Protein AF-A0A374T141-F1 (afdb_monomer_lite)

Secondary structure (DSSP, 8-state):
---------------------PPPPPPPPPPPPPPPPTT---TTTS-----TTTT-PPP---SS-S-TT-

Sequence (70 aa):
MQGAMQMKDEIKTSAPATDAAPAAPKPAPKPAPKPRDPYIRAENEDDDGYDPYSDRRPEREPLFEADPWR

Structure (mmCIF, N/CA/C/O backbone):
data_AF-A0A374T141-F1
#
_entry.id   AF-A0A374T141-F1
#
loop_
_atom_site.group_PDB
_atom_site.id
_atom_site.type_symbol
_atom_site.label_atom_id
_atom_site.label_alt_id
_atom_site.label_comp_id
_atom_site.label_asym_id
_atom_site.label_entity_id
_atom_site.label_seq_id
_atom_site.pdbx_PDB_ins_code
_atom_site.Cartn_x
_atom_site.Cartn_y
_atom_site.Cartn_z
_atom_site.occupancy
_atom_site.B_iso_or_equiv
_atom_site.auth_seq_id
_atom_site.auth_comp_id
_atom_site.auth_asym_id
_atom_site.auth_atom_id
_atom_site.pdbx_PDB_model_num
ATOM 1 N N . MET A 1 1 ? -17.141 24.792 -39.540 1.00 54.56 1 MET A N 1
ATOM 2 C CA . MET A 1 1 ? -16.626 25.339 -38.267 1.00 54.56 1 MET A CA 1
ATOM 3 C C . MET A 1 1 ? -15.271 24.701 -38.008 1.00 54.56 1 MET A C 1
ATOM 5 O O . MET A 1 1 ? -15.221 23.526 -37.683 1.00 54.56 1 MET A O 1
ATOM 9 N N . GLN A 1 2 ? -14.186 25.423 -38.283 1.00 47.94 2 GLN A N 1
ATOM 10 C CA . GLN A 1 2 ? -12.814 24.972 -38.029 1.00 47.94 2 GLN A CA 1
ATOM 11 C C . GLN A 1 2 ? -12.426 25.444 -36.623 1.00 47.94 2 GLN A C 1
ATOM 13 O O . GLN A 1 2 ? -12.465 26.642 -36.357 1.00 47.94 2 GLN A O 1
ATOM 18 N N . GLY A 1 3 ? -12.118 24.516 -35.718 1.00 48.03 3 GLY A N 1
ATOM 19 C CA . GLY A 1 3 ? -11.621 24.827 -34.377 1.00 48.03 3 GLY A CA 1
ATOM 20 C C . GLY A 1 3 ? -10.106 24.678 -34.341 1.00 48.03 3 GLY A C 1
ATOM 21 O O . GLY A 1 3 ? -9.605 23.558 -34.339 1.00 48.03 3 GLY A O 1
ATOM 22 N N . ALA A 1 4 ? -9.379 25.795 -34.343 1.00 55.00 4 ALA A N 1
ATOM 23 C CA . ALA A 1 4 ? -7.938 25.814 -34.126 1.00 55.00 4 ALA A CA 1
ATOM 24 C C . ALA A 1 4 ? -7.645 25.684 -32.620 1.00 55.00 4 ALA A C 1
ATOM 26 O O . ALA A 1 4 ? -8.041 26.539 -31.827 1.00 55.00 4 ALA A O 1
ATOM 27 N N . MET A 1 5 ? -6.961 24.609 -32.221 1.00 58.09 5 MET A N 1
ATOM 28 C CA . MET A 1 5 ? -6.393 24.465 -30.879 1.00 58.09 5 MET A CA 1
ATOM 29 C C . MET A 1 5 ? -5.186 25.397 -30.753 1.00 58.09 5 MET A C 1
ATOM 31 O O . MET A 1 5 ? -4.145 25.171 -31.363 1.00 58.09 5 MET A O 1
ATOM 35 N N . GLN A 1 6 ? -5.358 26.469 -29.979 1.00 53.56 6 GLN A N 1
ATOM 36 C CA . GLN A 1 6 ? -4.301 27.418 -29.643 1.00 53.56 6 GLN A CA 1
ATOM 37 C C . GLN A 1 6 ? -3.433 26.860 -28.512 1.00 53.56 6 GLN A C 1
ATOM 39 O O . GLN A 1 6 ? -3.933 26.520 -27.438 1.00 53.56 6 GLN A O 1
ATOM 44 N N . MET A 1 7 ? -2.131 26.791 -28.768 1.00 58.44 7 MET A N 1
ATOM 45 C CA . MET A 1 7 ? -1.088 26.450 -27.807 1.00 58.44 7 MET A CA 1
ATOM 46 C C . MET A 1 7 ? -0.678 27.753 -27.116 1.00 58.44 7 MET A C 1
ATOM 48 O O . MET A 1 7 ? -0.383 28.741 -27.783 1.00 58.44 7 MET A O 1
ATOM 52 N N . LYS A 1 8 ? -0.760 27.792 -25.785 1.00 49.44 8 LYS A N 1
ATOM 53 C CA . LYS A 1 8 ? -0.405 28.963 -24.978 1.00 49.44 8 LYS A CA 1
ATOM 54 C C . LYS A 1 8 ? 1.093 28.922 -24.700 1.00 49.44 8 LYS A C 1
ATOM 56 O O . LYS A 1 8 ? 1.535 28.170 -23.836 1.00 49.44 8 LYS A O 1
ATOM 61 N N . ASP A 1 9 ? 1.840 29.729 -25.439 1.00 58.94 9 ASP A N 1
ATOM 62 C CA . ASP A 1 9 ? 3.239 30.022 -25.159 1.00 58.94 9 ASP A CA 1
ATOM 63 C C . ASP A 1 9 ? 3.322 31.031 -24.015 1.00 58.94 9 ASP A C 1
ATOM 65 O O . ASP A 1 9 ? 3.195 32.239 -24.208 1.00 58.94 9 ASP A O 1
ATOM 69 N N . GLU A 1 10 ? 3.534 30.536 -22.802 1.00 58.97 10 GLU A N 1
ATOM 70 C CA . GLU A 1 10 ? 3.870 31.377 -21.659 1.00 58.97 10 GLU A CA 1
ATOM 71 C C . GLU A 1 10 ? 4.963 30.701 -20.832 1.00 58.97 10 GLU A C 1
ATOM 73 O O . GLU A 1 10 ? 4.681 30.019 -19.852 1.00 58.97 10 GLU A O 1
ATOM 78 N N . ILE A 1 11 ? 6.231 30.945 -21.176 1.00 59.03 11 ILE A N 1
ATOM 79 C CA . ILE A 1 11 ? 7.239 31.149 -20.132 1.00 59.03 11 ILE A CA 1
ATOM 80 C C . ILE A 1 11 ? 8.017 32.438 -20.393 1.00 59.03 11 ILE A C 1
ATOM 82 O O . ILE A 1 11 ? 8.582 32.700 -21.451 1.00 59.03 11 ILE A O 1
ATOM 86 N N . LYS A 1 12 ? 7.930 33.271 -19.368 1.00 42.66 12 LYS A N 1
ATOM 87 C CA . LYS A 1 12 ? 8.287 34.673 -19.245 1.00 42.66 12 LYS A CA 1
ATOM 88 C C . LYS A 1 12 ? 9.801 34.844 -19.091 1.00 42.66 12 LYS A C 1
ATOM 90 O O . LYS A 1 12 ? 10.428 34.112 -18.337 1.00 42.66 12 LYS A O 1
ATOM 95 N N . THR A 1 13 ? 10.332 35.854 -19.783 1.00 50.81 13 THR A N 1
ATOM 96 C CA . THR A 1 13 ? 11.481 36.708 -19.431 1.00 50.81 13 THR A CA 1
ATOM 97 C C . THR A 1 13 ? 12.256 36.337 -18.163 1.00 50.81 13 THR A C 1
ATOM 99 O O . THR A 1 13 ? 11.722 36.464 -17.065 1.00 50.81 13 THR A O 1
ATOM 102 N N . SER A 1 14 ? 13.563 36.098 -18.309 1.00 45.06 14 SER A N 1
ATOM 103 C CA . SER A 1 14 ? 14.574 36.979 -17.701 1.00 45.06 14 SER A CA 1
ATOM 104 C C . SER A 1 14 ? 15.956 36.704 -18.294 1.00 45.06 14 SER A C 1
ATOM 106 O O . SER A 1 14 ? 16.503 35.616 -18.139 1.00 45.06 14 SER A O 1
ATOM 108 N N . ALA A 1 15 ? 16.547 37.708 -18.940 1.00 50.62 15 ALA A N 1
ATOM 109 C CA . ALA A 1 15 ? 17.994 37.754 -19.121 1.00 50.62 15 ALA A CA 1
ATOM 110 C C . ALA A 1 15 ? 18.664 38.054 -17.768 1.00 50.62 15 ALA A C 1
ATOM 112 O O . ALA A 1 15 ? 18.065 38.724 -16.921 1.00 50.62 15 ALA A O 1
ATOM 113 N N . PRO A 1 16 ? 19.933 37.665 -17.606 1.00 45.44 16 PRO A N 1
ATOM 114 C CA . PRO A 1 16 ? 20.894 38.585 -17.028 1.00 45.44 16 PRO A CA 1
ATOM 115 C C . PRO A 1 16 ? 22.016 38.846 -18.033 1.00 45.44 16 PRO A C 1
ATOM 117 O O . PRO A 1 16 ? 22.647 37.928 -18.555 1.00 45.44 16 PRO A O 1
ATOM 120 N N . ALA A 1 17 ? 22.265 40.125 -18.303 1.00 50.84 17 ALA A N 1
ATOM 121 C CA . ALA A 1 17 ? 23.542 40.553 -18.842 1.00 50.84 17 ALA A CA 1
ATOM 122 C C . ALA A 1 17 ? 24.604 40.303 -17.760 1.00 50.84 17 ALA A C 1
ATOM 124 O O . ALA A 1 17 ? 24.569 40.931 -16.702 1.00 50.84 17 ALA A O 1
ATOM 125 N N . THR A 1 18 ? 25.527 39.378 -18.019 1.00 41.94 18 THR A N 1
ATOM 126 C CA . THR A 1 18 ? 26.750 39.209 -17.235 1.00 41.94 18 THR A CA 1
ATOM 127 C C . THR A 1 18 ? 27.944 39.305 -18.173 1.00 41.94 18 THR A C 1
ATOM 129 O O . THR A 1 18 ? 28.067 38.575 -19.153 1.00 41.94 18 THR A O 1
ATOM 132 N N . ASP A 1 19 ? 28.751 40.298 -17.826 1.00 45.47 19 ASP A N 1
ATOM 133 C CA . ASP A 1 19 ? 30.123 40.608 -18.190 1.00 45.47 19 ASP A CA 1
ATOM 134 C C . ASP A 1 19 ? 31.019 39.376 -18.445 1.00 45.47 19 ASP A C 1
ATOM 136 O O . ASP A 1 19 ? 30.823 38.302 -17.874 1.00 45.47 19 ASP A O 1
ATOM 140 N N . ALA A 1 20 ? 31.993 39.536 -19.341 1.00 55.12 20 ALA A N 1
ATOM 141 C CA . ALA A 1 20 ? 32.819 38.472 -19.903 1.00 55.12 20 ALA A CA 1
ATOM 142 C C . ALA A 1 20 ? 33.518 37.585 -18.846 1.00 55.12 20 ALA A C 1
ATOM 144 O O . ALA A 1 20 ? 34.378 38.041 -18.098 1.00 55.12 20 ALA A O 1
ATOM 145 N N . ALA A 1 21 ? 33.229 36.279 -18.872 1.00 59.41 21 ALA A N 1
ATOM 146 C CA . ALA A 1 21 ? 33.972 35.239 -18.156 1.00 59.41 21 ALA A CA 1
ATOM 147 C C . ALA A 1 21 ? 34.699 34.316 -19.162 1.00 59.41 21 ALA A C 1
ATOM 149 O O . ALA A 1 21 ? 34.166 34.069 -20.250 1.00 59.41 21 ALA A O 1
ATOM 150 N N . PRO A 1 22 ? 35.904 33.795 -18.848 1.00 52.53 22 PRO A N 1
ATOM 151 C CA . PRO A 1 22 ? 36.649 32.939 -19.766 1.00 52.53 22 PRO A CA 1
ATOM 152 C C . PRO A 1 22 ? 35.874 31.642 -20.026 1.00 52.53 22 PRO A C 1
ATOM 154 O O . PRO A 1 22 ? 35.312 31.043 -19.110 1.00 52.53 22 PRO A O 1
ATOM 157 N N . ALA A 1 23 ? 35.840 31.218 -21.290 1.00 63.97 23 ALA A N 1
ATOM 158 C CA . ALA A 1 23 ? 35.116 30.033 -21.728 1.00 63.97 23 ALA A CA 1
ATOM 159 C C . ALA A 1 23 ? 35.506 28.797 -20.899 1.00 63.97 23 ALA A C 1
ATOM 161 O O . ALA A 1 23 ? 36.661 28.366 -20.910 1.00 63.97 23 ALA A O 1
ATOM 162 N N . ALA A 1 24 ? 34.530 28.210 -20.202 1.00 71.12 24 ALA A N 1
ATOM 163 C CA . ALA A 1 24 ? 34.696 26.918 -19.551 1.00 71.12 24 ALA A CA 1
ATOM 164 C C . ALA A 1 24 ? 35.039 25.841 -20.604 1.00 71.12 24 ALA A C 1
ATOM 166 O O . ALA A 1 24 ? 34.476 25.862 -21.707 1.00 71.12 24 ALA A O 1
ATOM 167 N N . PRO A 1 25 ? 35.943 24.889 -20.303 1.00 72.88 25 PRO A N 1
ATOM 168 C CA . PRO A 1 25 ? 36.256 23.807 -21.226 1.00 72.88 25 PRO A CA 1
ATOM 169 C C . PRO A 1 25 ? 34.996 22.981 -21.506 1.00 72.88 25 PRO A C 1
ATOM 171 O O . PRO A 1 25 ? 34.238 22.643 -20.596 1.00 72.88 25 PRO A O 1
ATOM 174 N N . LYS A 1 26 ? 34.769 22.662 -22.786 1.00 73.19 26 LYS A N 1
ATOM 175 C CA . LYS A 1 26 ? 33.647 21.820 -23.220 1.00 73.19 26 LYS A CA 1
ATOM 176 C C . LYS A 1 26 ? 33.675 20.495 -22.446 1.00 73.19 26 LYS A C 1
ATOM 178 O O . LYS A 1 26 ? 34.746 19.889 -22.366 1.00 73.19 26 LYS A O 1
ATOM 183 N N . PRO A 1 27 ? 32.536 20.025 -21.906 1.00 73.81 27 PRO A N 1
ATOM 184 C CA . PRO A 1 27 ? 32.494 18.740 -21.227 1.00 73.81 27 PRO A CA 1
ATOM 185 C C . PRO A 1 27 ? 32.929 17.650 -22.207 1.00 73.81 27 PRO A C 1
ATOM 187 O O . PRO A 1 27 ? 32.462 17.604 -23.348 1.00 73.81 27 PRO A O 1
ATOM 190 N N . ALA A 1 28 ? 33.853 16.799 -21.763 1.00 79.25 28 ALA A N 1
ATOM 191 C CA . ALA A 1 28 ? 34.277 15.637 -22.527 1.00 79.25 28 ALA A CA 1
ATOM 192 C C . ALA A 1 28 ? 33.050 14.778 -22.897 1.00 79.25 28 ALA A C 1
ATOM 194 O O . ALA A 1 28 ? 32.093 14.711 -22.112 1.00 79.25 28 ALA A O 1
ATOM 195 N N . PRO A 1 29 ? 33.047 14.129 -24.076 1.00 77.56 29 PRO A N 1
ATOM 196 C CA . PR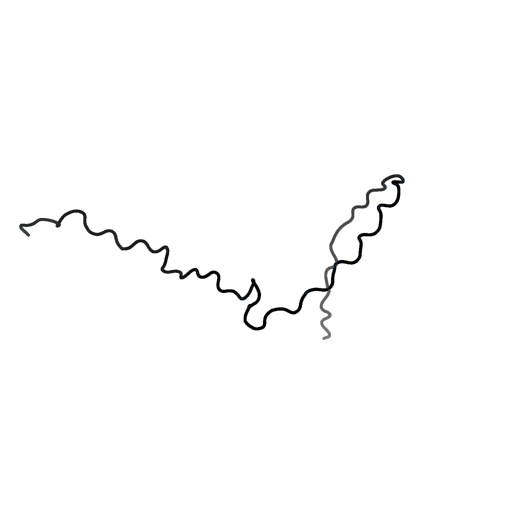O A 1 29 ? 31.936 13.283 -24.484 1.00 77.56 29 PRO A CA 1
ATOM 197 C C . PRO A 1 29 ? 31.713 12.195 -23.431 1.00 77.56 29 PRO A C 1
ATOM 199 O O . PRO A 1 29 ? 32.643 11.479 -23.056 1.00 77.56 29 PRO A O 1
ATOM 202 N N . LYS A 1 30 ? 30.475 12.093 -22.930 1.00 78.38 30 LYS A N 1
ATOM 203 C CA . LYS A 1 30 ? 30.101 11.028 -21.996 1.00 78.38 30 LYS A CA 1
ATOM 204 C C . LYS A 1 30 ? 30.338 9.674 -22.678 1.00 78.38 30 LYS A C 1
ATOM 206 O O . LYS A 1 30 ? 29.993 9.533 -23.854 1.00 78.38 30 LYS A O 1
ATOM 211 N N . PRO A 1 31 ? 30.915 8.691 -21.968 1.00 79.81 31 PRO A N 1
ATOM 212 C CA . PRO A 1 31 ? 31.114 7.359 -22.519 1.00 79.81 31 PRO A CA 1
ATOM 213 C C . PRO A 1 31 ? 29.773 6.759 -22.949 1.00 79.81 31 PRO A C 1
ATOM 215 O O . PRO A 1 31 ? 28.742 7.004 -22.319 1.00 79.81 31 PRO A O 1
ATOM 218 N N . ALA A 1 32 ? 29.799 5.983 -24.034 1.00 79.00 32 ALA A N 1
ATOM 219 C CA . ALA A 1 32 ? 28.611 5.317 -24.546 1.00 79.00 32 ALA A CA 1
ATOM 220 C C . ALA A 1 32 ? 27.998 4.403 -23.464 1.00 79.00 32 ALA A C 1
ATOM 222 O O . ALA A 1 32 ? 28.743 3.737 -22.733 1.00 79.00 32 ALA A O 1
ATOM 223 N N . PRO A 1 33 ? 26.659 4.364 -23.341 1.00 76.19 33 PRO A N 1
ATOM 224 C CA . PRO A 1 33 ? 25.998 3.501 -22.376 1.00 76.19 33 PRO A CA 1
ATOM 225 C C . PRO A 1 33 ? 26.318 2.038 -22.692 1.00 76.19 33 PRO A C 1
ATOM 227 O O . PRO A 1 33 ? 26.263 1.605 -23.844 1.00 76.19 33 PRO A O 1
ATOM 230 N N . LYS A 1 34 ? 26.683 1.281 -21.655 1.00 80.75 34 LYS A N 1
ATOM 231 C CA . LYS A 1 34 ? 26.914 -0.161 -21.772 1.00 80.75 34 LYS A CA 1
ATOM 232 C C . LYS A 1 34 ? 25.616 -0.857 -22.210 1.00 80.75 34 LYS A C 1
ATOM 234 O O . LYS A 1 34 ? 24.535 -0.374 -21.859 1.00 80.75 34 LYS A O 1
ATOM 239 N N . PRO A 1 35 ? 25.703 -1.993 -22.927 1.00 81.12 35 PRO A N 1
ATOM 240 C CA . PRO A 1 35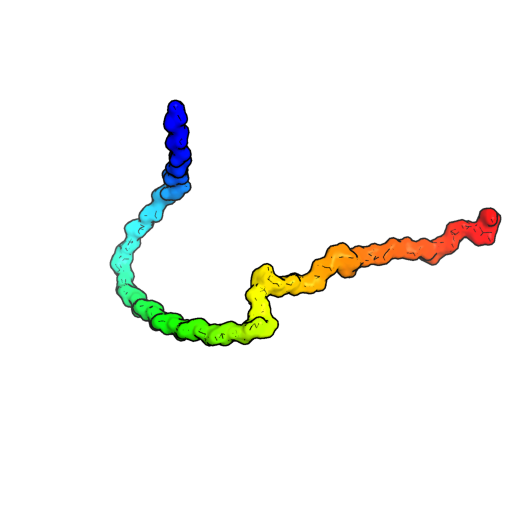 ? 24.535 -2.822 -23.195 1.00 81.12 35 PRO A CA 1
ATOM 241 C C . PRO A 1 35 ? 23.861 -3.183 -21.870 1.00 81.12 35 PRO A C 1
ATOM 243 O O . PRO A 1 35 ? 24.538 -3.601 -20.929 1.00 81.12 35 PRO A O 1
ATOM 246 N N . ARG A 1 36 ? 22.545 -2.978 -21.782 1.00 82.31 36 ARG A N 1
ATOM 247 C CA . ARG A 1 36 ? 21.772 -3.381 -20.606 1.00 82.31 36 ARG A CA 1
ATOM 248 C C . ARG A 1 36 ? 21.649 -4.896 -20.577 1.00 82.31 36 ARG A C 1
ATOM 250 O O . ARG A 1 36 ? 21.469 -5.528 -21.616 1.00 82.31 36 ARG A O 1
ATOM 257 N N . ASP 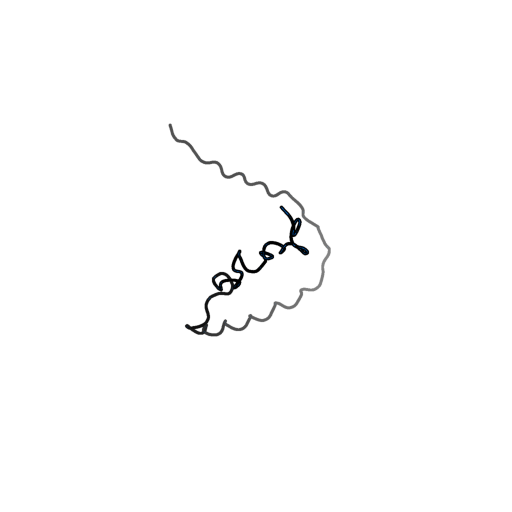A 1 37 ? 21.758 -5.448 -19.379 1.00 86.31 37 ASP A N 1
ATOM 258 C CA . ASP A 1 37 ? 21.494 -6.857 -19.141 1.00 86.31 37 ASP A CA 1
ATOM 259 C C . ASP A 1 37 ? 20.008 -7.144 -19.443 1.00 86.31 37 ASP A C 1
ATOM 261 O O . ASP A 1 37 ? 19.149 -6.430 -18.918 1.00 86.31 37 ASP A O 1
ATOM 265 N N . PRO A 1 38 ? 19.680 -8.138 -20.290 1.00 84.94 38 PRO A N 1
ATOM 266 C CA . PRO A 1 38 ? 18.297 -8.484 -20.620 1.00 84.94 38 PRO A CA 1
ATOM 267 C C . PRO A 1 38 ? 17.473 -8.976 -19.420 1.00 84.94 38 PRO A C 1
ATOM 269 O O . PRO A 1 38 ? 16.246 -8.952 -19.492 1.00 84.94 38 PRO A O 1
ATOM 272 N N . TYR A 1 39 ? 18.114 -9.402 -18.329 1.00 82.38 39 TYR A N 1
ATOM 273 C CA . TYR A 1 39 ? 17.434 -9.815 -17.100 1.00 82.38 39 TYR A CA 1
ATOM 274 C C . TYR A 1 39 ? 17.201 -8.649 -16.126 1.00 82.38 39 TYR A C 1
ATOM 276 O O . TYR A 1 39 ? 16.420 -8.792 -15.186 1.00 82.38 39 TYR A O 1
ATOM 284 N N . ILE A 1 40 ? 17.828 -7.485 -16.352 1.00 82.12 40 ILE A N 1
ATOM 285 C CA . ILE A 1 40 ? 17.636 -6.284 -15.530 1.00 82.12 40 ILE A CA 1
ATOM 286 C C . ILE A 1 40 ? 16.569 -5.386 -16.169 1.00 82.12 40 ILE A C 1
ATOM 288 O O . ILE A 1 40 ? 16.780 -4.745 -17.207 1.00 82.12 40 ILE A O 1
ATOM 292 N N . ARG A 1 41 ? 15.408 -5.310 -15.510 1.00 85.25 41 ARG A N 1
ATOM 293 C CA . ARG A 1 41 ? 14.325 -4.376 -15.856 1.00 85.25 41 ARG A CA 1
ATOM 294 C C . ARG A 1 41 ? 14.741 -2.931 -15.564 1.00 85.25 41 ARG A C 1
ATOM 296 O O . ARG A 1 41 ? 15.710 -2.677 -14.854 1.00 85.25 41 ARG A O 1
ATOM 303 N N . ALA A 1 42 ? 14.072 -1.954 -16.177 1.00 87.06 42 ALA A N 1
ATOM 304 C CA . ALA A 1 42 ? 14.338 -0.550 -15.855 1.00 87.06 42 ALA A CA 1
ATOM 305 C C . ALA A 1 42 ? 13.914 -0.235 -14.421 1.00 87.06 42 ALA A C 1
ATOM 307 O O . ALA A 1 42 ? 12.894 -0.737 -13.986 1.00 87.06 42 ALA A O 1
ATOM 308 N N . GLU A 1 43 ? 14.634 0.660 -13.743 1.00 85.25 43 GLU A N 1
ATOM 309 C CA . GLU A 1 43 ? 14.320 1.100 -12.373 1.00 85.25 43 GLU A CA 1
ATOM 310 C C . GLU A 1 43 ? 12.873 1.611 -12.225 1.00 85.25 43 GLU A C 1
ATOM 312 O O . GLU A 1 43 ? 12.296 1.491 -11.158 1.00 85.25 43 GLU A O 1
ATOM 317 N N . ASN A 1 44 ? 12.261 2.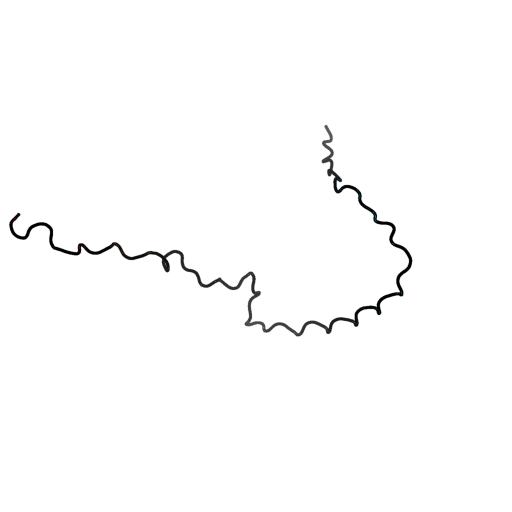152 -13.293 1.00 84.50 44 ASN A N 1
ATOM 318 C CA . ASN A 1 44 ? 10.860 2.598 -13.262 1.00 84.50 44 ASN A CA 1
ATOM 319 C C . ASN A 1 44 ? 9.829 1.450 -13.324 1.00 84.50 44 ASN A C 1
ATOM 321 O O . ASN A 1 44 ? 8.674 1.651 -12.972 1.00 84.50 44 ASN A O 1
ATOM 325 N N . GLU A 1 45 ? 10.238 0.283 -13.823 1.00 88.62 45 GLU A N 1
ATOM 326 C CA . GLU A 1 45 ? 9.417 -0.930 -13.968 1.00 88.62 45 GLU A CA 1
ATOM 327 C C . GLU A 1 45 ? 9.776 -1.982 -12.915 1.00 88.62 45 GLU A C 1
ATOM 329 O O . GLU A 1 45 ? 9.173 -3.060 -12.867 1.00 88.62 45 GLU A O 1
ATOM 334 N N . ASP A 1 46 ? 10.807 -1.701 -12.118 1.00 89.81 46 ASP A N 1
ATOM 335 C CA . ASP A 1 46 ? 11.148 -2.524 -10.985 1.00 89.81 46 ASP A CA 1
ATOM 336 C C . ASP A 1 46 ? 10.142 -2.205 -9.892 1.00 89.81 46 ASP A C 1
ATOM 338 O O . ASP A 1 46 ? 10.138 -1.116 -9.324 1.00 89.81 46 ASP A O 1
ATOM 342 N N . ASP A 1 47 ? 9.226 -3.152 -9.706 1.00 89.38 47 ASP A N 1
ATOM 343 C CA . ASP A 1 47 ? 8.298 -3.191 -8.588 1.00 89.38 47 ASP A CA 1
ATOM 344 C C . ASP A 1 47 ? 9.061 -2.795 -7.321 1.00 89.38 47 ASP A C 1
ATOM 346 O O . ASP A 1 47 ? 10.072 -3.416 -6.983 1.00 89.38 47 ASP A O 1
ATOM 350 N N . ASP A 1 48 ? 8.600 -1.738 -6.654 1.00 84.31 48 ASP A N 1
ATOM 351 C CA . ASP A 1 48 ? 9.238 -1.226 -5.441 1.00 84.31 48 ASP A CA 1
ATOM 352 C C . ASP A 1 48 ? 9.177 -2.245 -4.290 1.00 84.31 48 ASP A C 1
ATOM 354 O O . ASP A 1 48 ? 9.774 -2.037 -3.229 1.00 84.31 48 ASP A O 1
ATOM 358 N N . GLY A 1 49 ? 8.495 -3.373 -4.520 1.00 89.25 49 GLY A N 1
ATOM 359 C CA . GLY A 1 49 ? 8.405 -4.501 -3.615 1.00 89.25 49 GLY A CA 1
ATOM 360 C C . GLY A 1 49 ? 7.478 -4.205 -2.447 1.00 89.25 49 GLY A C 1
ATOM 361 O O . GLY A 1 49 ? 7.452 -4.975 -1.482 1.00 89.25 49 GLY A O 1
ATOM 362 N N . TYR A 1 50 ? 6.733 -3.099 -2.507 1.00 87.75 50 TYR A N 1
ATOM 363 C CA . TYR A 1 50 ? 5.835 -2.703 -1.447 1.00 87.75 50 TYR A CA 1
ATOM 364 C C . TYR A 1 50 ? 4.442 -3.288 -1.682 1.00 87.75 50 TYR A C 1
ATOM 366 O O . TYR A 1 50 ? 3.626 -2.780 -2.451 1.00 87.75 50 TYR A O 1
ATOM 374 N N . ASP A 1 51 ? 4.135 -4.359 -0.951 1.00 89.50 51 ASP A N 1
ATOM 375 C CA . ASP A 1 51 ? 2.767 -4.852 -0.849 1.00 89.50 51 ASP A CA 1
ATOM 376 C C . ASP A 1 51 ? 1.957 -3.971 0.130 1.00 89.50 51 ASP A C 1
ATOM 378 O O . ASP A 1 51 ? 2.366 -3.841 1.291 1.00 89.50 51 ASP A O 1
ATOM 382 N N . PRO A 1 52 ? 0.782 -3.428 -0.261 1.00 88.94 52 PRO A N 1
ATOM 383 C CA . PRO A 1 52 ? -0.095 -2.623 0.601 1.00 88.94 52 PRO A CA 1
ATOM 384 C C . PRO A 1 52 ? -0.549 -3.272 1.919 1.00 88.94 52 PRO A C 1
ATOM 386 O O . PRO A 1 52 ? -1.206 -2.622 2.741 1.00 88.94 52 PRO A O 1
ATOM 389 N N . TYR A 1 53 ? -0.292 -4.564 2.116 1.00 83.88 53 TYR A N 1
ATOM 390 C CA . TYR A 1 53 ? -0.591 -5.274 3.356 1.00 83.88 53 TYR A CA 1
ATOM 391 C C . TYR A 1 53 ? 0.624 -5.376 4.295 1.00 83.88 53 TYR A C 1
ATOM 393 O O . TYR A 1 53 ? 0.426 -5.706 5.462 1.00 83.88 53 TYR A O 1
ATOM 401 N N . SER A 1 54 ? 1.836 -5.013 3.854 1.00 88.81 54 SER A N 1
ATOM 402 C CA . SER A 1 54 ? 3.064 -5.069 4.670 1.00 88.81 54 SER A CA 1
ATOM 403 C C . SER A 1 54 ? 3.012 -4.151 5.895 1.00 88.81 54 SER A C 1
ATOM 405 O O . SER A 1 54 ? 3.415 -4.550 6.985 1.00 88.81 54 SER A O 1
ATOM 407 N N . ASP A 1 55 ? 2.452 -2.946 5.746 1.00 86.38 55 ASP A N 1
ATOM 408 C CA . ASP A 1 55 ? 2.327 -1.979 6.848 1.00 86.38 55 ASP A CA 1
ATOM 409 C C . ASP A 1 55 ? 1.035 -2.136 7.653 1.00 86.38 55 ASP A C 1
ATOM 411 O O . ASP A 1 55 ? 0.798 -1.405 8.626 1.00 86.38 55 ASP A O 1
ATOM 415 N N . ARG A 1 56 ? 0.169 -3.088 7.282 1.00 88.94 56 ARG A N 1
ATOM 416 C CA . ARG A 1 56 ? -1.018 -3.358 8.086 1.00 88.94 56 ARG A CA 1
ATOM 417 C C . ARG A 1 56 ? -0.572 -3.982 9.387 1.00 88.94 56 ARG A C 1
ATOM 419 O O . ARG A 1 56 ? -0.187 -5.146 9.455 1.00 88.94 56 ARG A O 1
ATOM 426 N N . ARG A 1 57 ? -0.689 -3.197 10.454 1.00 84.81 57 ARG A N 1
ATOM 427 C CA . ARG A 1 57 ? -0.638 -3.765 11.790 1.00 84.81 57 ARG A CA 1
ATOM 428 C C . ARG A 1 57 ? -1.779 -4.773 11.914 1.00 84.81 57 ARG A C 1
ATOM 430 O O . ARG A 1 57 ? -2.912 -4.426 11.569 1.00 84.81 57 ARG A O 1
ATOM 437 N N . PRO A 1 58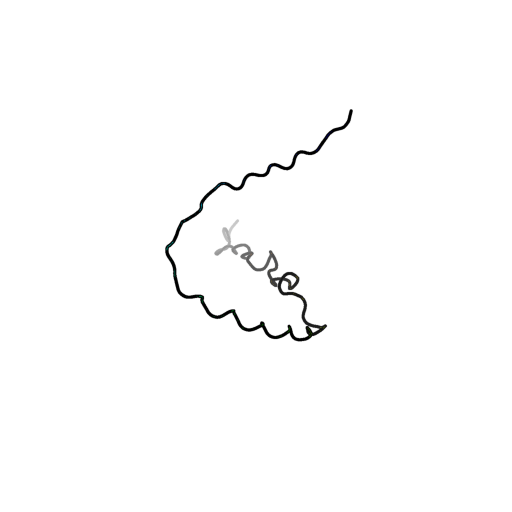 ? -1.492 -5.986 12.411 1.00 85.88 58 PRO A N 1
ATOM 438 C CA . PRO A 1 58 ? -2.533 -6.906 12.825 1.00 85.88 58 PRO A CA 1
ATOM 439 C C . PRO A 1 58 ? -3.520 -6.191 13.745 1.00 85.88 58 PRO A C 1
ATOM 441 O O . PRO A 1 58 ? -3.136 -5.262 14.472 1.00 85.88 58 PRO A O 1
ATOM 444 N N . GLU A 1 59 ? -4.780 -6.623 13.727 1.00 86.00 59 GLU A N 1
ATOM 445 C CA . GLU A 1 59 ? -5.718 -6.159 14.741 1.00 86.00 59 GLU A CA 1
ATOM 446 C C . GLU A 1 59 ? -5.125 -6.430 16.122 1.00 86.00 59 GLU A C 1
ATOM 448 O O . GLU A 1 59 ? -4.542 -7.486 16.382 1.00 86.00 59 GLU A O 1
ATOM 453 N N . ARG A 1 60 ? -5.205 -5.427 16.996 1.00 83.25 60 ARG A N 1
ATOM 454 C CA . ARG A 1 60 ? -4.657 -5.552 18.338 1.00 83.25 60 ARG A CA 1
ATOM 455 C C . ARG A 1 60 ? -5.483 -6.593 19.077 1.00 83.25 60 ARG A C 1
ATOM 457 O O . ARG A 1 60 ? -6.653 -6.347 19.363 1.00 83.25 60 ARG A O 1
ATOM 464 N N . GLU A 1 61 ? -4.853 -7.710 19.419 1.00 84.81 61 GLU A N 1
ATOM 465 C CA . GLU A 1 61 ? -5.476 -8.710 20.275 1.00 84.81 61 GLU A CA 1
ATOM 466 C C . GLU A 1 61 ? -5.938 -8.058 21.591 1.00 84.81 61 GLU A C 1
ATOM 468 O O . GLU A 1 61 ? -5.238 -7.184 22.135 1.00 84.81 61 GLU A O 1
ATOM 473 N N . PRO A 1 62 ? -7.119 -8.438 22.112 1.00 87.25 62 PRO A N 1
ATOM 474 C CA . PRO A 1 62 ? -7.543 -8.020 23.436 1.00 87.25 62 PRO A CA 1
ATOM 475 C C . PRO A 1 62 ? -6.457 -8.396 24.443 1.00 87.25 62 PRO A C 1
ATOM 477 O O . PRO A 1 62 ? -6.064 -9.552 24.543 1.00 87.25 62 PRO A O 1
ATOM 480 N N . LEU A 1 63 ? -5.967 -7.418 25.206 1.00 85.44 63 LEU A N 1
ATOM 481 C CA . LEU A 1 63 ? -4.945 -7.679 26.226 1.00 85.44 63 LEU A CA 1
ATOM 482 C C . LEU A 1 63 ? -5.456 -8.575 27.366 1.00 85.44 63 LEU A C 1
ATOM 484 O O . LEU A 1 63 ? -4.660 -9.103 28.135 1.00 85.44 63 LEU A O 1
ATOM 488 N N . PHE A 1 64 ? -6.774 -8.675 27.515 1.00 86.06 64 PHE A N 1
ATOM 489 C CA . PHE A 1 64 ? -7.450 -9.452 28.538 1.00 86.06 64 PHE A CA 1
ATOM 490 C C . PHE A 1 64 ? -8.777 -9.971 27.987 1.00 86.06 64 PHE A C 1
ATOM 492 O O . PHE A 1 64 ? -9.405 -9.333 27.138 1.00 86.06 64 PHE A O 1
ATOM 499 N N . GLU A 1 65 ? -9.215 -11.117 28.497 1.00 83.69 65 GLU A N 1
ATOM 500 C CA . GLU A 1 65 ? -10.555 -11.634 28.241 1.00 83.69 65 GLU A CA 1
ATOM 501 C C . GLU A 1 65 ? -11.595 -10.697 28.867 1.00 83.69 65 GLU A C 1
ATOM 503 O O . GLU A 1 65 ? -11.501 -10.320 30.040 1.00 83.69 65 GLU A O 1
ATOM 508 N N . ALA A 1 66 ? -12.584 -10.289 28.072 1.00 82.69 66 ALA A N 1
ATOM 509 C CA . ALA A 1 66 ? -13.686 -9.475 28.556 1.00 82.69 66 ALA A CA 1
ATOM 510 C C . ALA A 1 66 ? -14.612 -10.339 29.425 1.00 82.69 66 ALA A C 1
ATOM 512 O O . ALA A 1 66 ? -15.513 -10.986 28.911 1.00 82.69 66 ALA A O 1
ATOM 513 N N . ASP A 1 67 ? -14.369 -10.284 30.736 1.00 87.62 67 ASP A N 1
ATOM 514 C CA . ASP A 1 67 ? -15.168 -10.875 31.815 1.00 87.62 67 ASP A CA 1
ATOM 515 C C . ASP A 1 67 ? -15.274 -12.420 31.789 1.00 87.62 67 ASP A C 1
ATOM 517 O O . ASP A 1 67 ? -16.082 -12.977 31.046 1.00 87.62 67 ASP A O 1
ATOM 521 N N . PRO A 1 68 ? -14.511 -13.131 32.643 1.00 85.44 68 PRO A N 1
ATOM 522 C CA . PR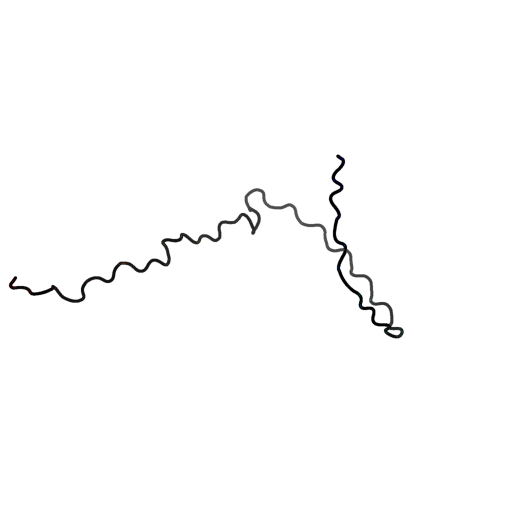O A 1 68 ? -14.515 -14.594 32.692 1.00 85.44 68 PRO A CA 1
ATOM 523 C C . PRO A 1 68 ? -15.804 -15.218 33.272 1.00 85.44 68 PRO A C 1
ATOM 525 O O . PRO A 1 68 ? -15.852 -16.438 33.429 1.00 85.44 68 PRO A O 1
ATOM 528 N N . TRP A 1 69 ? -16.835 -14.424 33.600 1.00 86.44 69 TRP A N 1
ATOM 529 C CA . TRP A 1 69 ? -18.070 -14.890 34.253 1.00 86.44 69 TRP A CA 1
ATOM 530 C C . TRP A 1 69 ? -19.379 -14.462 33.562 1.00 86.44 69 TRP A C 1
ATOM 532 O O . TRP A 1 69 ? -20.432 -14.495 34.206 1.00 86.44 69 TRP A O 1
ATOM 542 N N . ARG A 1 70 ? -19.346 -14.050 32.288 1.00 74.25 70 ARG A N 1
ATOM 543 C CA . ARG A 1 70 ? -20.570 -13.721 31.526 1.00 74.25 70 ARG A CA 1
ATOM 544 C C . ARG A 1 70 ? -21.358 -14.926 31.035 1.00 74.25 70 ARG A C 1
ATOM 546 O O . ARG A 1 70 ? -20.737 -15.956 30.702 1.00 74.25 70 ARG A O 1
#

pLDDT: mean 73.26, std 15.49, range [41.94, 89.81]

Radius of gyration: 31.11 Å; chains: 1; bounding box: 57×56×72 Å

Foldseek 3Di:
DDDDDDDDDDDDDDDDDDDDDPDDPDDDDDDDDDDDDPVDDDPVPPDPPDDPCPPDDDDDDDPDDDDPPD